Protein AF-A0A367MH44-F1 (afdb_monomer)

Structure (mmCIF, N/CA/C/O backbone):
data_AF-A0A367MH44-F1
#
_entry.id   AF-A0A367MH44-F1
#
loop_
_atom_site.group_PDB
_atom_site.id
_atom_site.type_symbol
_atom_site.label_atom_id
_atom_site.label_alt_id
_atom_site.label_comp_id
_atom_site.label_asym_id
_atom_site.label_entity_id
_atom_site.label_seq_id
_atom_site.pdbx_PDB_ins_code
_atom_site.Cartn_x
_atom_site.Cartn_y
_atom_site.Cartn_z
_atom_site.occupancy
_atom_site.B_iso_or_equiv
_atom_site.auth_seq_id
_atom_site.auth_comp_id
_atom_site.auth_asym_id
_atom_site.auth_atom_id
_atom_site.pdbx_PDB_model_num
ATOM 1 N N . MET A 1 1 ? 36.189 12.621 -7.794 1.00 42.22 1 MET A N 1
ATOM 2 C CA . MET A 1 1 ? 35.374 12.011 -8.870 1.00 42.22 1 MET A CA 1
ATOM 3 C C . MET A 1 1 ? 35.909 10.618 -9.154 1.00 42.22 1 MET A C 1
ATOM 5 O O . MET A 1 1 ? 37.072 10.498 -9.507 1.00 42.22 1 MET A O 1
ATOM 9 N N . ARG A 1 2 ? 35.112 9.566 -8.940 1.00 48.84 2 ARG A N 1
ATOM 10 C CA . ARG A 1 2 ? 35.516 8.187 -9.250 1.00 48.84 2 ARG A CA 1
ATOM 11 C C . ARG A 1 2 ? 35.230 7.954 -10.736 1.00 48.84 2 ARG A C 1
ATOM 13 O O . ARG A 1 2 ? 34.074 7.776 -11.107 1.00 48.84 2 ARG A O 1
ATOM 20 N N . THR A 1 3 ? 36.245 8.048 -11.589 1.00 49.59 3 THR A N 1
ATOM 21 C CA . THR A 1 3 ? 36.128 7.698 -13.010 1.00 49.59 3 THR A CA 1
ATOM 22 C C . THR A 1 3 ? 35.706 6.234 -13.111 1.00 49.59 3 THR A C 1
ATOM 24 O O . THR A 1 3 ? 36.312 5.356 -12.496 1.00 49.59 3 THR A O 1
ATOM 27 N N . SER A 1 4 ? 34.607 5.971 -13.821 1.00 57.19 4 SER A N 1
ATOM 28 C CA . SER A 1 4 ? 34.148 4.608 -14.093 1.00 57.19 4 SER A CA 1
ATOM 29 C C . SER A 1 4 ? 35.265 3.836 -14.800 1.00 57.19 4 SER A C 1
ATOM 31 O O . SER A 1 4 ? 35.747 4.282 -15.835 1.00 57.19 4 SER A O 1
ATOM 33 N N . GLN A 1 5 ? 35.662 2.679 -14.263 1.00 57.94 5 GLN A N 1
ATOM 34 C CA . GLN A 1 5 ? 36.616 1.768 -14.917 1.00 57.94 5 GLN A CA 1
ATOM 35 C C . GLN A 1 5 ? 35.992 0.986 -16.087 1.00 57.94 5 GLN A C 1
ATOM 37 O O . GLN A 1 5 ? 36.659 0.170 -16.716 1.00 57.94 5 GLN A O 1
ATOM 42 N N . TYR A 1 6 ? 34.710 1.212 -16.380 1.00 59.78 6 TYR A N 1
ATOM 43 C CA . TYR A 1 6 ? 33.999 0.534 -17.455 1.00 59.78 6 TYR A CA 1
ATOM 44 C C . TYR A 1 6 ? 33.926 1.430 -18.688 1.00 59.78 6 TYR A C 1
ATOM 46 O O . TYR A 1 6 ? 33.344 2.516 -18.639 1.00 59.78 6 TYR A O 1
ATOM 54 N N . LEU A 1 7 ? 34.506 0.949 -19.789 1.00 59.31 7 LEU A N 1
ATOM 55 C CA . LEU A 1 7 ? 34.431 1.578 -21.103 1.00 59.31 7 LEU A CA 1
ATOM 56 C C . LEU A 1 7 ? 33.019 1.353 -21.668 1.00 59.31 7 LEU A C 1
ATOM 58 O O . LEU A 1 7 ? 32.633 0.223 -21.963 1.00 59.31 7 LEU A O 1
ATOM 62 N N . LEU A 1 8 ? 32.226 2.419 -21.765 1.00 62.22 8 LEU A N 1
ATOM 63 C CA . LEU A 1 8 ? 30.899 2.382 -22.379 1.00 62.22 8 LEU A CA 1
ATOM 64 C C . LEU A 1 8 ? 31.060 2.571 -23.888 1.00 62.22 8 LEU A C 1
ATOM 66 O O . LEU A 1 8 ? 31.259 3.692 -24.351 1.00 62.22 8 LEU A O 1
ATOM 70 N N . SER A 1 9 ? 30.979 1.488 -24.664 1.00 64.88 9 SER A N 1
ATOM 71 C CA . SER A 1 9 ? 30.870 1.594 -26.121 1.00 64.88 9 SER A CA 1
ATOM 72 C C . SER A 1 9 ? 29.435 1.982 -26.482 1.00 64.88 9 SER A C 1
ATOM 74 O O . SER A 1 9 ? 28.593 1.121 -26.743 1.00 64.88 9 SER A O 1
ATOM 76 N N . THR A 1 10 ? 29.122 3.274 -26.427 1.00 71.56 10 THR A N 1
ATOM 77 C CA . THR A 1 10 ? 27.837 3.774 -26.916 1.00 71.56 10 THR A CA 1
ATOM 78 C C . THR A 1 10 ? 27.820 3.719 -28.439 1.00 71.56 10 THR A C 1
ATOM 80 O O . THR A 1 10 ? 28.810 4.029 -29.105 1.00 71.56 10 THR A O 1
ATOM 83 N N . LEU A 1 11 ? 26.697 3.290 -29.008 1.00 71.69 11 LEU A N 1
ATOM 84 C CA . LEU A 1 11 ? 26.534 3.249 -30.458 1.00 71.69 11 LEU A CA 1
ATOM 85 C C . LEU A 1 11 ? 25.865 4.537 -30.925 1.00 71.69 11 LEU A C 1
ATOM 87 O O . LEU A 1 11 ? 24.798 4.914 -30.438 1.00 71.69 11 LEU A O 1
ATOM 91 N N . LYS A 1 12 ? 26.482 5.202 -31.905 1.00 69.75 12 LYS A N 1
ATOM 92 C CA . LYS A 1 12 ? 25.889 6.380 -32.548 1.00 69.75 12 LYS A CA 1
ATOM 93 C C . LYS A 1 12 ? 24.689 5.990 -33.412 1.00 69.75 12 LYS A C 1
ATOM 95 O O . LYS A 1 12 ? 23.703 6.720 -33.455 1.00 69.75 12 LYS A O 1
ATOM 100 N N . GLU A 1 13 ? 24.736 4.824 -34.046 1.00 69.44 13 GLU A N 1
ATOM 101 C CA . GLU A 1 13 ? 23.685 4.310 -34.925 1.00 69.44 13 GLU A CA 1
ATOM 102 C C . GLU A 1 13 ? 22.929 3.162 -34.262 1.00 69.44 13 GLU A C 1
ATOM 104 O O . GLU A 1 13 ? 23.502 2.360 -33.523 1.00 69.44 13 GLU A O 1
ATOM 109 N N . THR A 1 14 ? 21.619 3.118 -34.489 1.00 65.44 14 THR A N 1
ATOM 110 C CA . THR A 1 14 ? 20.778 2.041 -33.978 1.00 65.44 14 THR A CA 1
ATOM 111 C C . THR A 1 14 ? 20.989 0.795 -34.840 1.00 65.44 14 THR A C 1
ATOM 113 O O . THR A 1 14 ? 20.814 0.884 -36.056 1.00 65.44 14 THR A O 1
ATOM 116 N N . PRO A 1 15 ? 21.323 -0.366 -34.253 1.00 70.12 15 PRO A N 1
ATOM 117 C CA . PRO A 1 15 ? 21.374 -1.624 -34.990 1.00 70.12 15 PRO A CA 1
ATOM 118 C C . PRO A 1 15 ? 20.020 -1.924 -35.658 1.00 70.12 15 PRO A C 1
ATOM 120 O O . PRO A 1 15 ? 18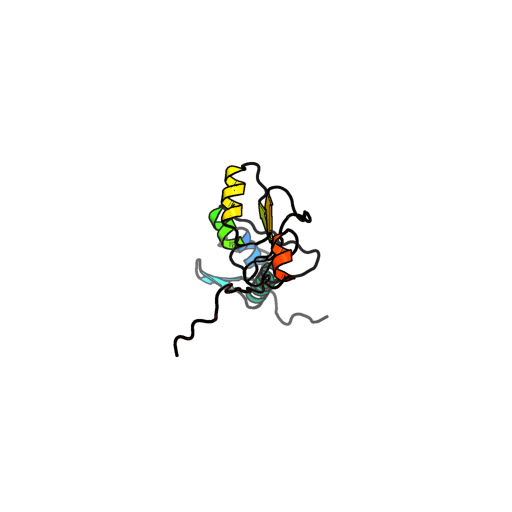.975 -1.794 -35.018 1.00 70.12 15 PRO A O 1
ATOM 123 N N . ALA A 1 16 ? 20.027 -2.313 -36.938 1.00 70.50 16 ALA A N 1
ATOM 124 C CA . ALA A 1 16 ? 18.813 -2.501 -37.752 1.00 70.50 16 ALA A CA 1
ATOM 125 C C . ALA A 1 16 ? 17.855 -3.594 -37.228 1.00 70.50 16 ALA A C 1
ATOM 127 O O . ALA A 1 16 ? 16.713 -3.700 -37.659 1.00 70.50 16 ALA A O 1
ATOM 128 N N . ASP A 1 17 ? 18.327 -4.420 -36.303 1.00 67.75 17 ASP A N 1
ATOM 129 C CA . ASP A 1 17 ? 17.639 -5.558 -35.704 1.00 67.75 17 ASP A CA 1
ATOM 130 C C . ASP A 1 17 ? 16.793 -5.223 -34.467 1.00 67.75 17 ASP A C 1
ATOM 132 O O . ASP A 1 17 ? 16.014 -6.065 -34.025 1.00 67.75 17 ASP A O 1
ATOM 136 N N . ALA A 1 18 ? 16.906 -4.016 -33.907 1.00 69.00 18 ALA A N 1
ATOM 137 C CA . ALA A 1 18 ? 16.060 -3.584 -32.798 1.00 69.00 18 ALA A CA 1
ATOM 138 C C . ALA A 1 18 ? 14.855 -2.791 -33.312 1.00 69.00 18 ALA A C 1
ATOM 140 O O . ALA A 1 18 ? 14.997 -1.658 -33.761 1.00 69.00 18 ALA A O 1
ATOM 141 N N . VAL A 1 19 ? 13.660 -3.377 -33.224 1.00 69.75 19 VAL A N 1
ATOM 142 C CA . VAL A 1 19 ? 12.421 -2.769 -33.752 1.00 69.75 19 VAL A CA 1
ATOM 143 C C . VAL A 1 19 ? 11.693 -1.928 -32.694 1.00 69.75 19 VAL A C 1
ATOM 145 O O . VAL A 1 19 ? 11.075 -0.918 -33.015 1.00 69.75 19 VAL A O 1
ATOM 148 N N . VAL A 1 20 ? 11.798 -2.303 -31.415 1.00 78.88 20 VAL A N 1
ATOM 149 C CA . VAL A 1 20 ? 11.140 -1.596 -30.303 1.00 78.88 20 VAL A CA 1
ATOM 150 C C . VAL A 1 20 ? 12.028 -0.456 -29.798 1.00 78.88 20 VAL A C 1
ATOM 152 O O . VAL A 1 20 ? 13.199 -0.678 -29.488 1.00 78.88 20 VAL A O 1
ATOM 155 N N . ILE A 1 21 ? 11.466 0.749 -29.646 1.00 78.88 21 ILE A N 1
ATOM 156 C CA . ILE A 1 21 ? 12.196 1.967 -29.236 1.00 78.88 21 ILE A CA 1
ATOM 157 C C . ILE A 1 21 ? 13.000 1.751 -27.943 1.00 78.88 21 ILE A C 1
ATOM 159 O O . ILE A 1 21 ? 14.165 2.138 -27.867 1.00 78.88 21 ILE A O 1
ATOM 163 N N . SER A 1 22 ? 12.429 1.078 -26.940 1.00 78.06 22 SER A N 1
ATOM 164 C CA . SER A 1 22 ? 13.133 0.775 -25.686 1.00 78.06 22 SER A CA 1
ATOM 165 C C . SER A 1 22 ? 14.388 -0.080 -25.907 1.00 78.06 22 SER A C 1
ATOM 167 O O . SER A 1 22 ? 15.448 0.237 -25.370 1.00 78.06 22 SER A O 1
ATOM 169 N N . HIS A 1 23 ? 14.320 -1.104 -26.762 1.00 80.06 23 HIS A N 1
ATOM 170 C CA . HIS A 1 23 ? 15.471 -1.941 -27.118 1.00 80.06 23 HIS A CA 1
ATOM 171 C C . HIS A 1 23 ? 16.542 -1.155 -27.881 1.00 80.06 23 HIS A C 1
ATOM 173 O O . HIS A 1 23 ? 17.732 -1.308 -27.603 1.00 80.06 23 HIS A O 1
ATOM 179 N N . GLN A 1 24 ? 16.132 -0.279 -28.803 1.00 82.62 24 GLN A N 1
ATOM 180 C CA . GLN A 1 24 ? 17.050 0.601 -29.530 1.00 82.62 24 GLN A CA 1
ATOM 181 C C . GLN A 1 24 ? 17.828 1.513 -28.572 1.00 82.62 24 GLN A C 1
ATOM 183 O O . GLN A 1 24 ? 19.047 1.654 -28.695 1.00 82.62 24 GLN A O 1
ATOM 188 N N . LEU A 1 25 ? 17.139 2.098 -27.589 1.00 84.25 25 LEU A N 1
ATOM 189 C CA . LEU A 1 25 ? 17.749 2.959 -26.575 1.00 84.25 25 LEU A CA 1
ATOM 190 C C . LEU A 1 25 ? 18.712 2.181 -25.670 1.00 84.25 25 LEU A C 1
ATOM 192 O O . LEU A 1 25 ? 19.829 2.642 -25.441 1.00 84.25 25 LEU A O 1
ATOM 196 N N . LEU A 1 26 ? 18.329 0.985 -25.212 1.00 86.50 26 LEU A N 1
ATOM 197 C CA . LEU A 1 26 ? 19.182 0.135 -24.374 1.00 86.50 26 LEU A CA 1
ATOM 198 C C . LEU A 1 26 ? 20.455 -0.324 -25.106 1.00 86.50 26 LEU A C 1
ATOM 200 O O . LEU A 1 26 ? 21.526 -0.375 -24.495 1.00 86.50 26 LEU A O 1
ATOM 204 N N . LEU A 1 27 ? 20.368 -0.623 -26.408 1.00 84.38 27 LEU A N 1
ATOM 205 C CA . LEU A 1 27 ? 21.531 -0.956 -27.241 1.00 84.38 27 LEU A CA 1
ATOM 206 C C . LEU A 1 27 ? 22.453 0.250 -27.430 1.00 84.38 27 LEU A C 1
ATOM 208 O O . LEU A 1 27 ? 23.660 0.140 -27.219 1.00 84.38 27 LEU A O 1
ATOM 212 N N . ARG A 1 28 ? 21.897 1.418 -27.775 1.00 82.56 28 ARG A N 1
ATOM 213 C CA . ARG A 1 28 ? 22.675 2.657 -27.951 1.00 82.56 28 ARG A CA 1
ATOM 214 C C . ARG A 1 28 ? 23.379 3.086 -26.670 1.00 82.56 28 ARG A C 1
ATOM 216 O O . ARG A 1 28 ? 24.528 3.519 -26.720 1.00 82.56 28 ARG A O 1
ATOM 22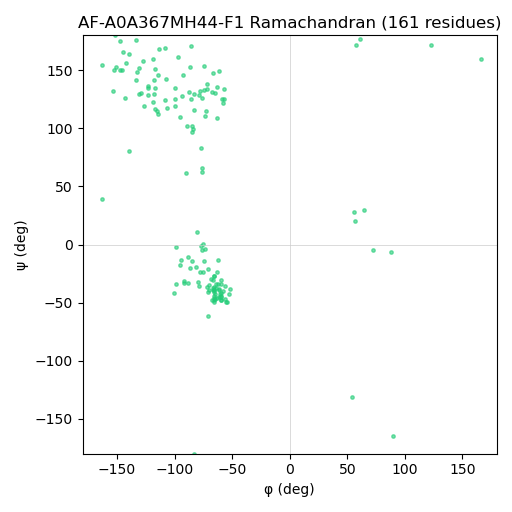3 N N . ALA A 1 29 ? 22.715 2.908 -25.531 1.00 83.06 29 ALA A N 1
ATOM 224 C CA . ALA A 1 29 ? 23.265 3.191 -24.212 1.00 83.06 29 ALA A CA 1
ATOM 225 C C . ALA A 1 29 ? 24.319 2.165 -23.747 1.00 83.06 29 ALA A C 1
ATOM 227 O O . ALA A 1 29 ? 24.888 2.334 -22.670 1.00 83.06 29 ALA A O 1
ATOM 228 N N . GLY A 1 30 ? 24.581 1.099 -24.517 1.00 84.31 30 GLY A N 1
ATOM 229 C CA . GLY A 1 30 ? 25.515 0.043 -24.124 1.00 84.31 30 GLY A CA 1
ATOM 230 C C . GLY A 1 30 ? 25.053 -0.726 -22.882 1.00 84.31 30 GLY A C 1
ATOM 231 O O . GLY A 1 30 ? 25.880 -1.186 -22.094 1.00 84.31 30 GLY A O 1
ATOM 232 N N . MET A 1 31 ? 23.738 -0.840 -22.666 1.00 87.25 31 MET A N 1
ATOM 233 C CA . MET A 1 31 ? 23.166 -1.597 -21.546 1.00 87.25 31 MET A CA 1
ATOM 234 C C . MET A 1 31 ? 22.955 -3.072 -21.894 1.00 87.25 31 MET A C 1
ATOM 236 O O . MET A 1 31 ? 23.111 -3.936 -21.031 1.00 87.25 31 MET A O 1
ATOM 240 N N . ILE A 1 32 ? 22.643 -3.366 -23.156 1.00 87.06 32 ILE A N 1
ATOM 241 C CA . ILE A 1 32 ? 22.452 -4.724 -23.674 1.00 87.06 32 ILE A CA 1
ATOM 242 C C . ILE A 1 32 ? 23.313 -4.948 -24.922 1.00 87.06 32 ILE A C 1
ATOM 244 O O . ILE A 1 32 ? 23.701 -3.996 -25.595 1.00 87.06 32 ILE A O 1
ATOM 248 N N . ARG A 1 33 ? 23.613 -6.211 -25.239 1.00 85.50 33 ARG A N 1
ATOM 249 C CA . ARG A 1 33 ? 24.326 -6.628 -26.456 1.00 85.50 33 ARG A CA 1
ATOM 250 C C . ARG A 1 33 ? 23.613 -7.809 -27.102 1.00 85.50 33 ARG A C 1
ATOM 252 O O . ARG A 1 33 ? 23.176 -8.722 -26.404 1.00 85.50 33 ARG A O 1
ATOM 259 N N . ARG A 1 34 ? 23.559 -7.834 -28.433 1.00 83.56 34 ARG A N 1
ATOM 260 C CA . ARG A 1 34 ? 23.110 -9.008 -29.188 1.00 83.56 34 ARG A CA 1
ATOM 261 C C . ARG A 1 34 ? 24.147 -10.133 -29.126 1.00 83.56 34 ARG A C 1
ATOM 263 O O . ARG A 1 34 ? 25.341 -9.894 -29.297 1.00 83.56 34 ARG A O 1
ATOM 270 N N . LEU A 1 35 ? 23.689 -11.354 -28.869 1.00 85.31 35 LEU A N 1
ATOM 271 C CA . LEU A 1 35 ? 24.494 -12.578 -28.934 1.00 85.31 35 LEU A CA 1
ATOM 272 C C . LEU A 1 35 ? 24.242 -13.346 -30.233 1.00 85.31 35 LEU A C 1
ATOM 274 O O . LEU A 1 35 ? 25.181 -13.836 -30.848 1.00 85.31 35 LEU A O 1
ATOM 278 N N . ALA A 1 36 ? 22.979 -13.427 -30.650 1.00 83.31 36 ALA A N 1
ATOM 279 C CA . ALA A 1 36 ? 22.533 -14.081 -31.876 1.00 83.31 36 ALA A CA 1
ATOM 280 C C . ALA A 1 36 ? 21.241 -13.413 -32.372 1.00 83.31 36 ALA A C 1
ATOM 282 O O . ALA A 1 36 ? 20.752 -12.459 -31.767 1.00 83.31 36 ALA A O 1
ATOM 283 N N . SER A 1 37 ? 20.669 -13.865 -33.488 1.00 80.19 37 SER A N 1
ATOM 284 C CA . SER A 1 37 ? 19.389 -13.323 -33.965 1.00 80.19 37 SER A CA 1
ATOM 285 C C . SER A 1 37 ? 18.280 -13.470 -32.923 1.00 80.19 37 SER A C 1
ATOM 287 O O . SER A 1 37 ? 18.026 -14.575 -32.462 1.00 80.19 37 SER A O 1
ATOM 289 N N . GLY A 1 38 ? 17.677 -12.348 -32.515 1.00 76.56 38 GLY A N 1
ATOM 290 C CA . GLY A 1 38 ? 16.646 -12.300 -31.470 1.00 76.56 38 GLY A CA 1
ATOM 291 C C . GLY A 1 38 ? 17.139 -12.530 -30.034 1.00 76.56 38 GLY A C 1
ATOM 292 O O . GLY A 1 38 ? 16.351 -12.390 -29.106 1.00 76.56 38 GLY A O 1
ATOM 293 N N . LEU A 1 39 ? 18.424 -12.846 -29.823 1.00 82.94 39 LEU A N 1
ATOM 294 C CA . LEU A 1 39 ? 18.978 -13.133 -28.499 1.00 82.94 39 LEU A CA 1
ATOM 295 C C . LEU A 1 39 ? 19.848 -11.976 -28.005 1.00 82.94 39 LEU A C 1
ATOM 297 O O . LEU A 1 39 ? 20.905 -11.691 -28.576 1.00 82.94 39 LEU A O 1
ATOM 301 N N . TYR A 1 40 ? 19.437 -11.367 -26.895 1.00 85.31 40 TYR A N 1
ATOM 302 C CA . TYR A 1 40 ? 20.139 -10.268 -26.235 1.00 85.31 40 TYR A CA 1
ATOM 303 C C . TYR A 1 40 ? 20.592 -10.674 -24.832 1.00 85.31 40 TYR A C 1
ATOM 305 O O . TYR A 1 40 ? 19.967 -11.501 -24.175 1.00 85.31 40 TYR A O 1
ATOM 313 N N . THR A 1 41 ? 21.685 -10.076 -24.368 1.00 88.94 41 THR A N 1
ATOM 314 C CA . THR A 1 41 ? 22.165 -10.210 -22.990 1.00 88.94 41 THR A CA 1
ATOM 315 C C . THR A 1 41 ? 22.465 -8.847 -22.385 1.00 88.94 41 THR A C 1
ATOM 317 O O . THR A 1 41 ? 22.822 -7.906 -23.100 1.00 88.94 41 THR A O 1
ATOM 320 N N . TRP A 1 42 ? 22.342 -8.739 -21.064 1.00 88.81 42 TRP A N 1
ATOM 321 C CA . TRP A 1 42 ? 22.721 -7.542 -20.325 1.00 88.81 42 TRP A CA 1
ATOM 322 C C . TRP A 1 42 ? 24.239 -7.432 -20.221 1.00 88.81 42 TRP A C 1
ATOM 324 O O . TRP A 1 42 ? 24.931 -8.378 -19.848 1.00 88.81 42 TRP A O 1
ATOM 334 N N . LEU A 1 43 ? 24.763 -6.242 -20.498 1.00 89.62 43 LEU A N 1
ATOM 335 C CA . LEU A 1 43 ? 26.140 -5.913 -20.155 1.00 89.62 43 LEU A CA 1
ATOM 336 C C . LEU A 1 43 ? 26.239 -5.666 -18.638 1.00 89.62 43 LEU A C 1
ATOM 338 O O . LEU A 1 43 ? 25.252 -5.242 -18.030 1.00 89.62 43 LEU A O 1
ATOM 342 N N . PRO A 1 44 ? 27.410 -5.873 -18.000 1.00 88.94 44 PRO A N 1
ATOM 343 C CA . PRO A 1 44 ? 27.551 -5.729 -16.546 1.00 88.94 44 PRO A CA 1
ATOM 344 C C . PRO A 1 44 ? 27.039 -4.388 -16.003 1.00 88.94 44 PRO A C 1
ATOM 346 O O . PRO A 1 44 ? 26.399 -4.337 -14.952 1.00 88.94 44 PRO A O 1
ATOM 349 N N . MET A 1 45 ? 27.269 -3.301 -16.746 1.00 83.75 45 MET A N 1
ATOM 350 C CA . MET A 1 45 ? 26.755 -1.978 -16.394 1.00 83.75 45 MET A CA 1
ATOM 351 C C . MET A 1 45 ? 25.242 -1.854 -16.576 1.00 83.75 45 MET A C 1
ATOM 353 O O . MET A 1 45 ? 24.590 -1.293 -15.700 1.00 83.75 45 MET A O 1
ATOM 357 N N . GLY A 1 46 ? 24.678 -2.406 -17.653 1.00 88.50 46 GLY A N 1
ATOM 358 C CA . GLY A 1 46 ? 23.230 -2.424 -17.866 1.00 88.50 46 GLY A CA 1
ATOM 359 C C . GLY A 1 46 ? 22.503 -3.194 -16.768 1.00 88.50 46 GLY A C 1
ATOM 360 O O . GLY A 1 46 ? 21.560 -2.674 -16.182 1.00 88.50 46 GLY A O 1
ATOM 361 N N . LEU A 1 47 ? 23.016 -4.369 -16.389 1.00 89.81 47 LEU A N 1
ATOM 362 C CA . LEU A 1 47 ? 22.474 -5.147 -15.273 1.00 89.81 47 LEU A CA 1
ATOM 363 C C . LEU A 1 47 ? 22.555 -4.376 -13.948 1.00 89.81 47 LEU A C 1
ATOM 365 O O . LEU A 1 47 ? 21.631 -4.417 -13.139 1.00 89.81 47 LEU A O 1
ATOM 369 N N . ARG A 1 48 ? 23.652 -3.645 -13.715 1.00 90.31 48 ARG A N 1
ATOM 370 C CA . ARG A 1 48 ? 23.803 -2.813 -12.516 1.00 90.31 48 ARG A CA 1
ATOM 371 C C . ARG A 1 48 ? 22.808 -1.654 -12.486 1.00 90.31 48 ARG A C 1
ATOM 373 O O . ARG A 1 48 ? 22.313 -1.331 -11.412 1.00 90.31 48 ARG A O 1
ATOM 380 N N . VAL A 1 49 ? 22.539 -1.022 -13.630 1.00 90.50 49 VAL A N 1
ATOM 381 C CA . VAL A 1 49 ? 21.521 0.033 -13.745 1.00 90.50 49 VAL A CA 1
ATOM 382 C C . VAL A 1 49 ? 20.135 -0.550 -13.506 1.00 90.50 49 VAL A C 1
ATOM 384 O O . VAL A 1 49 ? 19.414 -0.010 -12.676 1.00 90.50 49 VAL A O 1
ATOM 387 N N . LEU A 1 50 ? 19.802 -1.678 -14.140 1.00 90.94 50 LEU A N 1
ATOM 388 C CA . LEU A 1 50 ? 18.522 -2.361 -13.950 1.00 90.94 50 LEU A CA 1
ATOM 389 C C . LEU A 1 50 ? 18.264 -2.667 -12.471 1.00 90.94 50 LEU A C 1
ATOM 391 O O . LEU A 1 50 ? 17.230 -2.276 -11.948 1.00 90.94 50 LEU A O 1
ATOM 395 N N . ARG A 1 51 ? 19.240 -3.269 -11.778 1.00 93.31 51 ARG A N 1
ATOM 396 C CA . ARG A 1 51 ? 19.134 -3.555 -10.338 1.00 93.31 51 ARG A CA 1
ATOM 397 C C . ARG A 1 51 ? 18.899 -2.297 -9.507 1.00 93.31 51 ARG A C 1
ATOM 399 O O . ARG A 1 51 ? 18.102 -2.324 -8.587 1.00 93.31 51 ARG A O 1
ATOM 406 N N . LYS A 1 52 ? 19.561 -1.181 -9.834 1.00 93.75 52 LYS A N 1
ATOM 407 C CA . LYS A 1 52 ? 19.330 0.094 -9.135 1.00 93.75 52 LYS A CA 1
ATOM 408 C C . LYS A 1 52 ? 17.936 0.660 -9.391 1.00 93.75 52 LYS A C 1
ATOM 410 O O . LYS A 1 52 ? 17.348 1.221 -8.478 1.00 93.75 52 LYS A O 1
ATOM 415 N N . VAL A 1 53 ? 17.431 0.549 -10.619 1.00 93.81 53 VAL A N 1
ATOM 416 C CA . VAL A 1 53 ? 16.065 0.973 -10.956 1.00 93.81 53 VAL A CA 1
ATOM 417 C C . VAL A 1 53 ? 15.050 0.113 -10.208 1.00 93.81 53 VAL A C 1
ATOM 419 O O . VAL A 1 53 ? 14.109 0.652 -9.643 1.00 93.81 53 VAL A O 1
ATOM 422 N N . GLU A 1 54 ? 15.272 -1.199 -10.134 1.00 94.00 54 GLU A N 1
ATOM 423 C CA . GLU A 1 54 ? 14.444 -2.110 -9.342 1.00 94.00 54 GLU A CA 1
ATOM 424 C C . GLU A 1 54 ? 14.441 -1.726 -7.855 1.00 94.00 54 GLU A C 1
ATOM 426 O O . GLU A 1 54 ? 13.371 -1.613 -7.264 1.00 94.00 54 GLU A O 1
ATOM 431 N N . THR A 1 55 ? 15.608 -1.422 -7.277 1.00 95.56 55 THR A N 1
ATOM 432 C CA . THR A 1 55 ? 15.723 -0.893 -5.907 1.00 95.56 55 THR A CA 1
ATOM 433 C C . THR A 1 55 ? 14.903 0.385 -5.716 1.00 95.56 55 THR A C 1
ATOM 435 O O . THR A 1 55 ? 14.145 0.473 -4.762 1.00 95.56 55 THR A O 1
ATOM 438 N N . ILE A 1 56 ? 14.994 1.351 -6.639 1.00 96.19 56 ILE A N 1
ATOM 439 C CA . ILE A 1 56 ? 14.230 2.615 -6.577 1.00 96.19 56 ILE A CA 1
ATOM 440 C C . ILE A 1 56 ? 12.714 2.372 -6.583 1.00 96.19 56 ILE A C 1
ATOM 442 O O . ILE A 1 56 ? 11.967 3.139 -5.984 1.00 96.19 56 ILE A O 1
ATOM 446 N N . VAL A 1 57 ? 12.250 1.341 -7.291 1.00 96.62 57 VAL A N 1
ATOM 447 C CA . VAL A 1 57 ? 10.823 1.000 -7.364 1.00 96.62 57 VAL A CA 1
ATOM 448 C C . VAL A 1 57 ? 10.356 0.249 -6.116 1.00 96.62 57 VAL A C 1
ATOM 450 O O . VAL A 1 57 ? 9.215 0.430 -5.702 1.00 96.62 57 VAL A O 1
ATOM 453 N N . ARG A 1 58 ? 11.205 -0.612 -5.545 1.00 96.25 58 ARG A N 1
ATOM 454 C CA . ARG A 1 58 ? 10.821 -1.530 -4.463 1.00 96.25 58 ARG A CA 1
ATOM 455 C C . ARG A 1 58 ? 11.052 -0.983 -3.059 1.00 96.25 58 ARG A C 1
ATOM 457 O O . ARG A 1 58 ? 10.294 -1.332 -2.161 1.00 96.25 58 ARG A O 1
ATOM 464 N N . GLU A 1 59 ? 12.081 -0.170 -2.858 1.00 96.81 59 GLU A N 1
ATOM 465 C CA . GLU A 1 59 ? 12.435 0.356 -1.539 1.00 96.81 59 GLU A CA 1
ATOM 466 C C . GLU A 1 59 ? 11.784 1.716 -1.271 1.00 96.81 59 GLU A C 1
ATOM 468 O O . GLU A 1 59 ? 11.631 2.560 -2.157 1.00 96.81 59 GLU A O 1
ATOM 473 N N . GLU A 1 60 ? 11.430 1.949 -0.011 1.00 96.62 60 GLU A N 1
ATOM 474 C CA . GLU A 1 60 ? 10.906 3.231 0.437 1.00 96.62 60 GLU A CA 1
ATOM 475 C C . GLU A 1 60 ? 12.021 4.290 0.482 1.00 96.62 60 GLU A C 1
ATOM 477 O O . GLU A 1 60 ? 12.958 4.209 1.273 1.00 96.62 60 GLU A O 1
ATOM 482 N N . ILE A 1 61 ? 11.912 5.314 -0.372 1.00 96.44 61 ILE A N 1
ATOM 483 C CA . ILE A 1 61 ? 12.916 6.390 -0.476 1.00 96.44 61 ILE A CA 1
ATOM 484 C C . ILE A 1 61 ? 12.760 7.430 0.646 1.00 96.44 61 ILE A C 1
ATOM 486 O O . ILE A 1 61 ? 13.742 8.046 1.057 1.00 96.44 61 ILE A O 1
ATOM 490 N N . PHE A 1 62 ? 11.528 7.665 1.111 1.00 95.81 62 PHE A N 1
ATOM 491 C CA . PHE A 1 62 ? 11.181 8.677 2.123 1.00 95.81 62 PHE A CA 1
ATOM 492 C C . PHE A 1 62 ? 11.620 10.120 1.778 1.00 95.81 62 PHE A C 1
ATOM 494 O O . PHE A 1 62 ? 11.866 10.955 2.649 1.00 95.81 62 PHE A O 1
ATOM 501 N N . GLY A 1 63 ? 11.715 10.423 0.480 1.00 95.50 63 GLY A N 1
ATOM 502 C CA . GLY A 1 63 ? 12.053 11.738 -0.065 1.00 95.50 63 GLY A CA 1
ATOM 503 C C . GLY A 1 63 ? 11.104 12.148 -1.198 1.00 95.50 63 GLY A C 1
ATOM 504 O O . GLY A 1 63 ? 10.253 11.356 -1.601 1.00 95.50 63 GLY A O 1
ATOM 505 N N . PRO A 1 64 ? 11.234 13.371 -1.744 1.00 96.50 64 PRO A N 1
ATOM 506 C CA . PRO A 1 64 ? 10.338 13.901 -2.775 1.00 96.50 64 PRO A CA 1
ATOM 507 C C . PRO A 1 64 ? 10.638 13.298 -4.161 1.00 96.50 64 PRO A C 1
ATOM 509 O O . PRO A 1 64 ? 11.098 13.987 -5.071 1.00 96.50 64 PRO A O 1
ATOM 512 N N . VAL A 1 65 ? 10.413 11.992 -4.318 1.00 95.56 65 VAL A N 1
ATOM 513 C CA . VAL A 1 65 ? 10.678 11.223 -5.541 1.00 95.56 65 VAL A CA 1
ATOM 514 C C . VAL A 1 65 ? 9.442 10.399 -5.899 1.00 95.56 65 VAL A C 1
ATOM 516 O O . VAL A 1 65 ? 8.920 9.670 -5.063 1.00 95.56 65 VAL A O 1
ATOM 519 N N . MET A 1 66 ? 8.989 10.495 -7.151 1.00 95.56 66 MET A N 1
ATOM 520 C CA . MET A 1 66 ? 7.872 9.711 -7.684 1.00 95.56 66 MET A CA 1
ATOM 521 C C . MET A 1 66 ? 8.351 8.822 -8.835 1.00 95.56 66 MET A C 1
ATOM 523 O O . MET A 1 66 ? 8.969 9.310 -9.782 1.00 95.56 66 MET A O 1
ATOM 527 N N . SER A 1 67 ? 8.023 7.532 -8.768 1.00 95.62 67 SER A N 1
ATOM 528 C CA . SER A 1 67 ? 8.253 6.566 -9.847 1.00 95.62 67 SER A CA 1
ATOM 529 C C . SER A 1 67 ? 6.953 6.356 -10.620 1.00 95.62 67 SER A C 1
ATOM 531 O O . SER A 1 67 ? 5.932 6.015 -10.031 1.00 95.62 67 SER A O 1
ATOM 533 N N . ILE A 1 68 ? 6.985 6.547 -11.940 1.00 95.88 68 ILE A N 1
ATOM 534 C CA . ILE A 1 68 ? 5.824 6.350 -12.818 1.00 95.88 68 ILE A CA 1
ATOM 535 C C . ILE A 1 68 ? 6.060 5.090 -13.642 1.00 95.88 68 ILE A C 1
ATOM 537 O O . ILE A 1 68 ? 7.070 4.977 -14.339 1.00 95.88 68 ILE A O 1
ATOM 541 N N . LEU A 1 69 ? 5.123 4.149 -13.565 1.00 95.44 69 LEU A N 1
ATOM 542 C CA . LEU A 1 69 ? 5.164 2.900 -14.310 1.00 95.44 69 LEU A CA 1
ATOM 543 C C . LEU A 1 69 ? 3.892 2.772 -15.149 1.00 95.44 69 LEU A C 1
ATOM 545 O O . LEU A 1 69 ? 2.792 3.015 -14.658 1.00 95.44 69 LEU A O 1
ATOM 549 N N . VAL A 1 70 ? 4.055 2.387 -16.412 1.00 95.25 70 VAL A N 1
ATOM 550 C CA . VAL A 1 70 ? 2.937 2.108 -17.321 1.00 95.25 70 VAL A CA 1
ATOM 551 C C . VAL A 1 70 ? 2.474 0.661 -17.171 1.00 95.25 70 VAL A C 1
ATOM 553 O O . VAL A 1 70 ? 3.272 -0.206 -16.797 1.00 95.25 70 VAL A O 1
ATOM 556 N N . TYR A 1 71 ? 1.199 0.428 -17.459 1.00 96.19 71 TYR A N 1
ATOM 557 C CA . TYR A 1 71 ? 0.529 -0.871 -17.478 1.00 96.19 71 TYR A CA 1
ATOM 558 C C . TYR A 1 71 ? -0.466 -0.890 -18.644 1.00 96.19 71 TYR A C 1
ATOM 560 O O . TYR A 1 71 ? -0.911 0.177 -19.077 1.00 96.19 71 TYR A O 1
ATOM 568 N N . ASP A 1 72 ? -0.814 -2.078 -19.128 1.00 95.50 72 ASP A N 1
ATOM 569 C CA . ASP A 1 72 ? -1.722 -2.245 -20.268 1.00 95.50 72 ASP A CA 1
ATOM 570 C C . ASP A 1 72 ? -3.162 -2.557 -19.825 1.00 95.50 72 ASP A C 1
ATOM 572 O O . ASP A 1 72 ? -4.123 -2.103 -20.451 1.00 95.50 72 ASP A O 1
ATOM 576 N N . ASP A 1 73 ? -3.326 -3.286 -18.717 1.00 96.56 73 ASP A N 1
ATOM 577 C CA . ASP A 1 73 ? -4.633 -3.679 -18.190 1.00 96.56 73 ASP A CA 1
ATOM 578 C C . ASP A 1 73 ? -4.739 -3.593 -16.654 1.00 96.56 73 ASP A C 1
ATOM 580 O O . ASP A 1 73 ? -3.755 -3.470 -15.922 1.00 96.56 73 ASP A O 1
ATOM 584 N N . GLU A 1 74 ? -5.978 -3.618 -16.157 1.00 95.50 74 GLU A N 1
ATOM 585 C CA . GLU A 1 74 ? -6.290 -3.475 -14.730 1.00 95.50 74 GLU A CA 1
ATOM 586 C C . GLU A 1 74 ? -5.767 -4.641 -13.878 1.00 95.50 74 GLU A C 1
ATOM 588 O O . GLU A 1 74 ? -5.324 -4.422 -12.748 1.00 95.50 74 GLU A O 1
ATOM 593 N N . ASP A 1 75 ? -5.789 -5.870 -14.398 1.00 97.31 75 ASP A N 1
ATOM 594 C CA . ASP A 1 75 ? -5.318 -7.045 -13.664 1.00 97.31 75 ASP A CA 1
ATOM 595 C C . ASP A 1 75 ? -3.798 -7.008 -13.498 1.00 97.31 75 ASP A C 1
ATOM 597 O O . ASP A 1 75 ? -3.278 -7.323 -12.423 1.00 97.31 75 ASP A O 1
ATOM 601 N N . GLU A 1 76 ? -3.081 -6.569 -14.533 1.00 97.69 76 GLU A N 1
ATOM 602 C CA . GLU A 1 76 ? -1.651 -6.296 -14.482 1.00 97.69 76 GLU A CA 1
ATOM 603 C C . GLU A 1 76 ? -1.326 -5.218 -13.443 1.00 97.69 76 GLU A C 1
ATOM 605 O O . GLU A 1 76 ? -0.439 -5.426 -12.609 1.00 97.69 76 GLU A O 1
ATOM 610 N N . ALA A 1 77 ? -2.062 -4.101 -13.454 1.00 97.19 77 ALA A N 1
ATOM 611 C CA . ALA A 1 77 ? -1.863 -3.000 -12.517 1.00 97.19 77 ALA A CA 1
ATOM 612 C C . ALA A 1 77 ? -2.040 -3.449 -11.061 1.00 97.19 77 ALA A C 1
ATOM 614 O O . ALA A 1 77 ? -1.178 -3.179 -10.226 1.00 97.19 77 ALA A O 1
ATOM 615 N N . ILE A 1 78 ? -3.114 -4.185 -10.762 1.00 98.12 78 ILE A N 1
ATOM 616 C CA . ILE A 1 78 ? -3.403 -4.685 -9.411 1.00 98.12 78 ILE A CA 1
ATOM 617 C C . ILE A 1 78 ? -2.350 -5.701 -8.970 1.00 98.12 78 ILE A C 1
ATOM 619 O O . ILE A 1 78 ? -1.822 -5.608 -7.862 1.00 98.12 78 ILE A O 1
ATOM 623 N N . ARG A 1 79 ? -1.992 -6.649 -9.843 1.00 98.25 79 ARG A N 1
ATOM 624 C CA . ARG A 1 79 ? -0.963 -7.650 -9.539 1.00 98.25 79 ARG A CA 1
ATOM 625 C C . ARG A 1 79 ? 0.381 -6.993 -9.228 1.00 98.25 79 ARG A C 1
ATOM 627 O O . ARG A 1 79 ? 1.048 -7.410 -8.290 1.00 98.25 79 ARG A O 1
ATOM 634 N N . ARG A 1 80 ? 0.773 -5.965 -9.989 1.00 97.62 80 ARG A N 1
ATOM 635 C CA . ARG A 1 80 ? 2.019 -5.216 -9.760 1.00 97.62 80 ARG A CA 1
ATOM 636 C C . ARG A 1 80 ? 1.950 -4.326 -8.521 1.00 97.62 80 ARG A C 1
ATOM 638 O O . ARG A 1 80 ? 2.946 -4.226 -7.819 1.00 97.62 80 ARG A O 1
ATOM 645 N N . ALA A 1 81 ? 0.799 -3.721 -8.230 1.00 97.88 81 ALA A N 1
ATOM 646 C CA . ALA A 1 81 ? 0.597 -2.930 -7.016 1.00 97.88 81 ALA A CA 1
ATOM 647 C C . ALA A 1 81 ? 0.707 -3.784 -5.742 1.00 97.88 81 ALA A C 1
ATOM 649 O O . ALA A 1 81 ? 1.223 -3.308 -4.735 1.00 97.88 81 ALA A O 1
ATOM 650 N N . ASN A 1 82 ? 0.272 -5.047 -5.797 1.00 98.31 82 ASN A N 1
ATOM 651 C CA . ASN A 1 82 ? 0.376 -5.986 -4.678 1.00 98.31 82 ASN A CA 1
ATOM 652 C C . ASN A 1 82 ? 1.737 -6.710 -4.599 1.00 98.31 82 ASN A C 1
ATOM 654 O O . ASN A 1 82 ? 2.028 -7.295 -3.554 1.00 98.31 82 ASN A O 1
ATOM 658 N N . ASP A 1 83 ? 2.577 -6.673 -5.646 1.00 97.75 83 ASP A N 1
ATOM 659 C CA . ASP A 1 83 ? 3.929 -7.274 -5.675 1.00 97.75 83 ASP A CA 1
ATOM 660 C C . ASP A 1 83 ? 4.950 -6.428 -4.895 1.00 97.75 83 ASP A C 1
ATOM 662 O O . ASP A 1 83 ? 5.916 -5.873 -5.421 1.00 97.75 83 ASP A O 1
ATOM 666 N N . THR A 1 84 ? 4.687 -6.297 -3.602 1.00 97.44 84 THR A N 1
ATOM 667 C CA . THR A 1 84 ? 5.515 -5.593 -2.632 1.00 97.44 84 THR A CA 1
ATOM 668 C C . THR A 1 84 ? 5.326 -6.215 -1.251 1.00 97.44 84 THR A C 1
ATOM 670 O O . THR A 1 84 ? 4.277 -6.791 -0.933 1.00 97.44 84 THR A O 1
ATOM 673 N N . GLU A 1 85 ? 6.357 -6.097 -0.418 1.00 97.31 85 GLU A N 1
ATOM 674 C CA . GLU A 1 85 ? 6.323 -6.518 0.985 1.00 97.31 85 GLU A CA 1
ATOM 675 C C . GLU A 1 85 ? 5.504 -5.551 1.859 1.00 97.31 85 GLU A C 1
ATOM 677 O O . GLU A 1 85 ? 5.132 -5.887 2.987 1.00 97.31 85 GLU A O 1
ATOM 682 N N . TYR A 1 86 ? 5.192 -4.365 1.331 1.00 98.19 86 TYR A N 1
ATOM 683 C CA . TYR A 1 86 ? 4.464 -3.299 2.011 1.00 98.19 86 TYR A CA 1
ATOM 684 C C . TYR A 1 86 ? 2.967 -3.301 1.673 1.00 98.19 86 TYR A C 1
ATOM 686 O O . TYR A 1 86 ? 2.523 -3.863 0.677 1.00 98.19 86 TYR A O 1
ATOM 694 N N . GLY A 1 87 ? 2.173 -2.643 2.510 1.00 97.88 87 GLY A N 1
ATOM 695 C CA . GLY A 1 87 ? 0.723 -2.543 2.356 1.00 97.88 87 GLY A CA 1
ATOM 696 C C . GLY A 1 87 ? 0.123 -1.419 3.194 1.00 97.88 87 GLY A C 1
ATOM 697 O O . GLY A 1 87 ? -0.918 -1.607 3.822 1.00 97.88 87 GLY A O 1
ATOM 698 N N . LEU A 1 88 ? 0.795 -0.268 3.293 1.00 97.62 88 LEU A N 1
ATOM 699 C CA . LEU A 1 88 ? 0.306 0.835 4.124 1.00 97.62 88 LEU A CA 1
ATOM 700 C C . LEU A 1 88 ? -0.926 1.487 3.501 1.00 97.62 88 LEU A C 1
ATOM 702 O O . LEU A 1 88 ? -2.005 1.475 4.093 1.00 97.62 88 LEU A O 1
ATOM 706 N N . ALA A 1 89 ? -0.754 2.038 2.302 1.00 97.44 89 ALA A N 1
ATOM 707 C CA . ALA A 1 89 ? -1.780 2.821 1.651 1.00 97.44 89 ALA A CA 1
ATOM 708 C C . ALA A 1 89 ? -1.763 2.654 0.130 1.00 97.44 89 ALA A C 1
ATOM 710 O O . ALA A 1 89 ? -0.709 2.428 -0.464 1.00 97.44 89 ALA A O 1
ATOM 711 N N . ALA A 1 90 ? -2.929 2.790 -0.492 1.00 97.75 90 ALA A N 1
ATOM 712 C CA . ALA A 1 90 ? -3.099 2.759 -1.935 1.00 97.75 90 ALA A CA 1
ATOM 713 C C . ALA A 1 90 ? -4.204 3.726 -2.377 1.00 97.75 90 ALA A C 1
ATOM 715 O O . ALA A 1 90 ? -5.009 4.196 -1.574 1.00 97.75 90 ALA A O 1
ATOM 716 N N . GLY A 1 91 ? -4.271 4.022 -3.672 1.00 97.38 91 GLY A N 1
ATOM 717 C CA . GLY A 1 91 ? -5.316 4.884 -4.204 1.00 97.38 91 GLY A CA 1
ATOM 718 C C . GLY A 1 91 ? -5.630 4.588 -5.658 1.00 97.38 91 GLY A C 1
ATOM 719 O O . GLY A 1 91 ? -4.770 4.148 -6.419 1.00 97.38 91 GLY A O 1
ATOM 720 N N . VAL A 1 92 ? -6.883 4.827 -6.029 1.00 97.94 92 VAL A N 1
ATOM 721 C CA . VAL A 1 92 ? -7.400 4.624 -7.380 1.00 97.94 92 VAL A CA 1
ATOM 722 C C . VAL A 1 92 ? -7.990 5.934 -7.878 1.00 97.94 92 VAL A C 1
ATOM 724 O O . VAL A 1 92 ? -8.825 6.545 -7.214 1.00 97.94 92 VAL A O 1
ATOM 727 N N . VAL A 1 93 ? -7.574 6.359 -9.068 1.00 97.69 93 VAL A N 1
ATOM 728 C CA . VAL A 1 93 ? -8.116 7.546 -9.734 1.00 97.69 93 VAL A CA 1
ATOM 729 C C . VAL A 1 93 ? -8.817 7.105 -11.011 1.00 97.69 93 VAL A C 1
ATOM 731 O O . VAL A 1 93 ? -8.188 6.565 -11.918 1.00 97.69 93 VAL A O 1
ATOM 734 N N . THR A 1 94 ? -10.134 7.290 -11.072 1.00 97.75 94 THR A N 1
ATOM 735 C CA . THR A 1 94 ? -10.957 6.939 -12.234 1.00 97.75 94 THR A CA 1
ATOM 736 C C . THR A 1 94 ? -12.322 7.626 -12.181 1.00 97.75 94 THR A C 1
ATOM 738 O O . THR A 1 94 ? -12.846 7.937 -11.111 1.00 97.75 94 THR A O 1
ATOM 741 N N . GLN A 1 95 ? -12.932 7.828 -13.348 1.00 98.19 95 GLN A N 1
ATOM 742 C CA . GLN A 1 95 ? -14.318 8.292 -13.459 1.00 98.19 95 GLN A CA 1
ATOM 743 C C . GLN A 1 95 ? -15.340 7.151 -13.301 1.00 98.19 95 GLN A C 1
ATOM 745 O O . GLN A 1 95 ? -16.504 7.407 -13.004 1.00 98.19 95 GLN A O 1
ATOM 750 N N . ASP A 1 96 ? -14.923 5.894 -13.481 1.00 98.00 96 ASP A N 1
ATOM 751 C CA . ASP A 1 96 ? -15.783 4.716 -13.337 1.00 98.00 96 ASP A CA 1
ATOM 752 C C . ASP A 1 96 ? -15.766 4.220 -11.882 1.00 98.00 96 ASP A C 1
ATOM 754 O O . ASP A 1 96 ? -14.834 3.544 -11.447 1.00 98.00 96 ASP A O 1
ATOM 758 N N . LEU A 1 97 ? -16.813 4.535 -11.117 1.00 97.44 97 LEU A N 1
ATOM 759 C CA . LEU A 1 97 ? -16.906 4.131 -9.710 1.00 97.44 97 LEU A CA 1
ATOM 760 C C . LEU A 1 97 ? -17.031 2.615 -9.521 1.00 97.44 97 LEU A C 1
ATOM 762 O O . LEU A 1 97 ? -16.529 2.084 -8.531 1.00 97.44 97 LEU A O 1
ATOM 766 N N . ALA A 1 98 ? -17.642 1.893 -10.466 1.00 97.69 98 ALA A N 1
ATOM 767 C CA . ALA A 1 98 ? -17.696 0.437 -10.386 1.00 97.69 98 ALA A CA 1
ATOM 768 C C . ALA A 1 98 ? -16.285 -0.146 -10.512 1.00 97.69 98 ALA A C 1
ATOM 770 O O . ALA A 1 98 ? -15.923 -1.073 -9.786 1.00 97.69 98 ALA A O 1
ATOM 771 N N . ARG A 1 99 ? -15.463 0.436 -11.392 1.00 97.06 99 ARG A N 1
ATOM 772 C CA . ARG A 1 99 ? -14.036 0.122 -11.478 1.00 97.06 99 ARG A CA 1
ATOM 773 C C . ARG A 1 99 ? -13.289 0.487 -10.206 1.00 97.06 99 ARG A C 1
ATOM 775 O O . ARG A 1 99 ? -12.541 -0.344 -9.705 1.00 97.06 99 ARG A O 1
ATOM 782 N N . ALA A 1 100 ? -13.522 1.681 -9.665 1.00 98.00 100 ALA A N 1
ATOM 783 C CA . ALA A 1 100 ? -12.871 2.131 -8.439 1.00 98.00 100 ALA A CA 1
ATOM 784 C C . ALA A 1 100 ? -13.096 1.142 -7.287 1.00 98.00 100 ALA A C 1
ATOM 786 O O . ALA A 1 100 ? -12.136 0.685 -6.672 1.00 98.00 100 ALA A O 1
ATOM 787 N N . HIS A 1 101 ? -14.349 0.742 -7.051 1.00 97.75 101 HIS A N 1
ATOM 788 C CA . HIS A 1 101 ? -14.691 -0.212 -5.997 1.00 97.75 101 HIS A CA 1
ATOM 789 C C . HIS A 1 101 ? -14.139 -1.624 -6.250 1.00 97.75 101 HIS A C 1
ATOM 791 O O . HIS A 1 101 ? -13.695 -2.273 -5.304 1.00 97.75 101 HIS A O 1
ATOM 797 N N . ARG A 1 102 ? -14.116 -2.106 -7.502 1.00 97.06 102 ARG A N 1
ATOM 798 C CA . ARG A 1 102 ? -13.491 -3.403 -7.827 1.00 97.06 102 ARG A CA 1
ATOM 799 C C . ARG A 1 102 ? -11.985 -3.386 -7.592 1.00 97.06 102 ARG A C 1
ATOM 801 O O . ARG A 1 102 ? -11.460 -4.317 -6.990 1.00 97.06 102 ARG A O 1
ATOM 808 N N . ALA A 1 103 ? -11.304 -2.343 -8.060 1.00 97.62 103 ALA A N 1
ATOM 809 C CA . ALA A 1 103 ? -9.861 -2.217 -7.925 1.00 97.62 103 ALA A CA 1
ATOM 810 C C . ALA A 1 103 ? -9.460 -2.076 -6.453 1.00 97.62 103 ALA A C 1
ATOM 812 O O . ALA A 1 103 ? -8.629 -2.844 -5.978 1.00 97.62 103 ALA A O 1
ATOM 813 N N . ILE A 1 104 ? -10.104 -1.172 -5.705 1.00 97.31 104 ILE A N 1
ATOM 814 C CA . ILE A 1 104 ? -9.746 -0.900 -4.307 1.00 97.31 104 ILE A CA 1
ATOM 815 C C . ILE A 1 104 ? -9.920 -2.132 -3.409 1.00 97.31 104 ILE A C 1
ATOM 817 O O . ILE A 1 104 ? -9.125 -2.345 -2.505 1.00 97.31 104 ILE A O 1
ATOM 821 N N . HIS A 1 105 ? -10.913 -2.986 -3.688 1.00 97.25 105 HIS A N 1
ATOM 822 C CA . HIS A 1 105 ? -11.141 -4.215 -2.924 1.00 97.25 105 HIS A CA 1
ATOM 823 C C . HIS A 1 105 ? -10.068 -5.288 -3.167 1.00 97.25 105 HIS A C 1
ATOM 825 O O . HIS A 1 105 ? -9.904 -6.196 -2.358 1.00 97.25 105 HIS A O 1
ATOM 831 N N . ARG A 1 106 ? -9.351 -5.199 -4.292 1.00 98.12 106 ARG A N 1
ATOM 832 C CA . ARG A 1 106 ? -8.283 -6.134 -4.665 1.00 98.12 106 ARG A CA 1
ATOM 833 C C . ARG A 1 106 ? -6.894 -5.654 -4.244 1.00 98.12 106 ARG A C 1
ATOM 835 O O . ARG A 1 106 ? -5.952 -6.439 -4.314 1.00 98.12 106 ARG A O 1
ATOM 842 N N . LEU A 1 107 ? -6.747 -4.388 -3.854 1.00 98.25 107 LEU A N 1
ATOM 843 C CA . LEU A 1 107 ? -5.475 -3.847 -3.386 1.00 98.25 107 LEU A CA 1
ATOM 844 C C . LEU A 1 107 ? -5.214 -4.282 -1.942 1.00 98.25 107 LEU A C 1
ATOM 846 O O . LEU A 1 107 ? -6.065 -4.156 -1.066 1.00 98.25 107 LEU A O 1
ATOM 850 N N . GLU A 1 108 ? -4.009 -4.779 -1.687 1.00 98.19 108 GLU A N 1
ATOM 851 C CA . GLU A 1 108 ? -3.586 -5.282 -0.379 1.00 98.19 108 GLU A CA 1
ATOM 852 C C . GLU A 1 108 ? -2.963 -4.162 0.467 1.00 98.19 108 GLU A C 1
ATOM 854 O O . GLU A 1 108 ? -1.789 -4.211 0.839 1.00 98.19 108 GLU A O 1
ATOM 859 N N . ALA A 1 109 ? -3.760 -3.135 0.763 1.00 97.88 109 ALA A N 1
ATOM 860 C CA . ALA A 1 109 ? -3.359 -1.997 1.582 1.00 97.88 109 ALA A CA 1
ATOM 861 C C . ALA A 1 109 ? -4.416 -1.671 2.639 1.00 97.88 109 ALA A C 1
ATOM 863 O O . ALA A 1 109 ? -5.611 -1.867 2.425 1.00 97.88 109 ALA A O 1
ATOM 864 N N . GLY A 1 110 ? -3.985 -1.161 3.794 1.00 95.81 110 GLY A N 1
ATOM 865 C CA . GLY A 1 110 ? -4.922 -0.877 4.881 1.00 95.81 110 GLY A CA 1
ATOM 866 C C . GLY A 1 110 ? -5.593 0.489 4.824 1.00 95.81 110 GLY A C 1
ATOM 867 O O . GLY A 1 110 ? -6.665 0.649 5.403 1.00 95.81 110 GLY A O 1
ATOM 868 N N . ILE A 1 111 ? -5.015 1.435 4.087 1.00 96.69 111 ILE A N 1
ATOM 869 C CA . ILE A 1 111 ? -5.616 2.737 3.793 1.00 96.69 111 ILE A CA 1
ATOM 870 C C . ILE A 1 111 ? -5.832 2.838 2.287 1.00 96.69 111 ILE A C 1
ATOM 872 O O . ILE A 1 111 ? -4.962 2.471 1.500 1.00 96.69 111 ILE A O 1
ATOM 876 N N . CYS A 1 112 ? -6.999 3.312 1.874 1.00 97.00 112 CYS A N 1
ATOM 877 C CA . CYS A 1 112 ? -7.400 3.287 0.478 1.00 97.00 112 CYS A CA 1
ATOM 878 C C . CYS A 1 112 ? -8.182 4.548 0.115 1.00 97.00 112 CYS A C 1
ATOM 880 O O . CYS A 1 112 ? -9.193 4.844 0.750 1.00 97.00 112 CYS A O 1
ATOM 882 N N . TRP A 1 113 ? -7.749 5.253 -0.932 1.00 97.94 113 TRP A N 1
ATOM 883 C CA . TRP A 1 113 ? -8.443 6.437 -1.447 1.00 97.94 113 TRP A CA 1
ATOM 884 C C . TRP A 1 113 ? -8.998 6.218 -2.853 1.00 97.94 113 TRP A C 1
ATOM 886 O O . TRP A 1 113 ? -8.392 5.548 -3.688 1.00 97.94 113 TRP A O 1
ATOM 896 N N . ILE A 1 114 ? -10.143 6.836 -3.138 1.00 97.81 114 ILE A N 1
ATOM 897 C CA . ILE A 1 114 ? -10.709 6.926 -4.486 1.00 97.81 114 ILE A CA 1
ATOM 898 C C . ILE A 1 114 ? -10.784 8.405 -4.850 1.00 97.81 114 ILE A C 1
ATOM 900 O O . ILE A 1 114 ? -11.425 9.175 -4.141 1.00 97.81 114 ILE A O 1
ATOM 904 N N . ASN A 1 115 ? -10.144 8.799 -5.952 1.00 97.69 115 ASN A N 1
ATOM 905 C CA . ASN A 1 115 ? -10.161 10.168 -6.487 1.00 97.69 115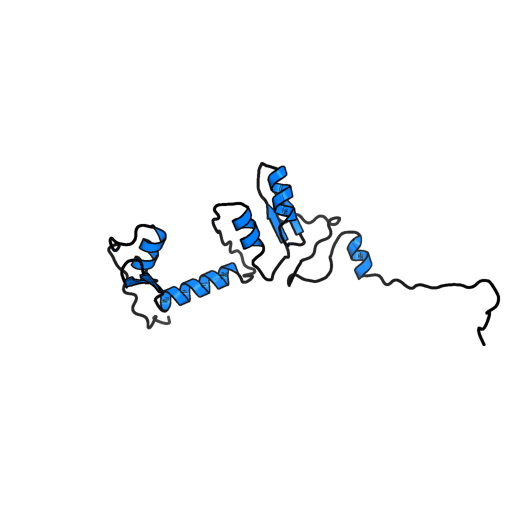 ASN A CA 1
ATOM 906 C C . ASN A 1 115 ? -9.677 11.272 -5.517 1.00 97.69 115 ASN A C 1
ATOM 908 O O . ASN A 1 115 ? -9.953 12.448 -5.737 1.00 97.69 115 ASN A O 1
ATOM 912 N N . THR A 1 116 ? -8.924 10.907 -4.478 1.00 96.81 116 THR A N 1
ATOM 913 C CA . THR A 1 116 ? -8.220 11.811 -3.553 1.00 96.81 116 THR A CA 1
ATOM 914 C C . THR A 1 116 ? -6.924 11.138 -3.076 1.00 96.81 116 THR A C 1
ATOM 916 O O . THR A 1 116 ? -6.661 9.983 -3.429 1.00 96.81 116 THR A O 1
ATOM 919 N N . TRP A 1 117 ? -6.092 11.844 -2.309 1.00 96.12 117 TRP A N 1
ATOM 920 C CA . TRP A 1 117 ? -4.867 11.300 -1.728 1.00 96.12 117 TRP A CA 1
ATOM 921 C C . TRP A 1 117 ? -4.465 12.033 -0.444 1.00 96.12 117 TRP A C 1
ATOM 923 O O . TRP A 1 117 ? -4.382 13.258 -0.424 1.00 96.12 117 TRP A O 1
ATOM 933 N N . GLY A 1 118 ? -4.142 11.276 0.607 1.00 91.75 118 GLY A N 1
ATOM 934 C CA . GLY A 1 118 ? -3.516 11.797 1.829 1.00 91.75 118 GLY A CA 1
ATOM 935 C C . GLY A 1 118 ? -4.472 12.308 2.911 1.00 91.75 118 GLY A C 1
ATOM 936 O O . GLY A 1 118 ? -4.025 12.598 4.018 1.00 91.75 118 GLY A O 1
ATOM 937 N N . GLU A 1 119 ? -5.775 12.379 2.644 1.00 92.06 119 GLU A N 1
ATOM 938 C CA . GLU A 1 119 ? -6.768 12.712 3.669 1.00 92.06 119 GLU A CA 1
ATOM 939 C C . GLU A 1 119 ? -6.867 11.594 4.719 1.00 92.06 119 GLU A C 1
ATOM 941 O O . GLU A 1 119 ? -6.997 10.417 4.379 1.00 92.06 119 GLU A O 1
ATOM 946 N N . SER A 1 120 ? -6.826 11.960 6.002 1.00 92.19 120 SER A N 1
ATOM 947 C CA . SER A 1 120 ? -6.911 11.016 7.123 1.00 92.19 120 SER A CA 1
ATOM 948 C C . SER A 1 120 ? -7.781 11.594 8.248 1.00 92.19 120 SER A C 1
ATOM 950 O O . SER A 1 120 ? -7.258 12.188 9.196 1.00 92.19 120 SER A O 1
ATOM 952 N N . PRO A 1 121 ? -9.120 11.500 8.128 1.00 92.88 121 PRO A N 1
ATOM 953 C CA . PRO A 1 121 ? -10.043 11.934 9.175 1.00 92.88 121 PRO A CA 1
ATOM 954 C C . PRO A 1 121 ? -9.836 11.140 10.471 1.00 92.88 121 PRO A C 1
ATOM 956 O O . PRO A 1 121 ? -9.494 9.956 10.435 1.00 92.88 121 PRO A O 1
ATOM 959 N N . ALA A 1 122 ? -10.086 11.765 11.623 1.00 92.50 122 ALA A N 1
ATOM 960 C CA . ALA A 1 122 ? -9.876 11.138 12.933 1.00 92.50 122 ALA A CA 1
ATOM 961 C C . ALA A 1 122 ? -10.782 9.913 13.166 1.00 92.50 122 ALA A C 1
ATOM 963 O O . ALA A 1 122 ? -10.460 9.028 13.958 1.00 92.50 122 ALA A O 1
ATOM 964 N N . GLU A 1 123 ? -11.913 9.849 12.470 1.00 93.69 123 GLU A N 1
ATOM 965 C CA . GLU A 1 123 ? -12.887 8.766 12.524 1.00 93.69 123 GLU A CA 1
ATOM 966 C C . GLU A 1 123 ? -12.448 7.538 11.716 1.00 93.69 123 GLU A C 1
ATOM 968 O O . GLU A 1 123 ? -12.908 6.431 12.002 1.00 93.69 123 GLU A O 1
ATOM 973 N N . MET A 1 124 ? -11.570 7.718 10.723 1.00 92.81 124 MET A N 1
ATOM 974 C CA . MET A 1 124 ? -11.102 6.658 9.832 1.00 92.81 124 MET A CA 1
ATOM 975 C C . MET A 1 124 ? -9.958 5.881 10.495 1.00 92.81 124 MET A C 1
ATOM 977 O O . MET A 1 124 ? -8.892 6.458 10.704 1.00 92.81 124 MET A O 1
ATOM 981 N N . PRO A 1 125 ? -10.113 4.578 10.797 1.00 93.81 125 PRO A N 1
ATOM 982 C CA . PRO A 1 125 ? -9.003 3.776 11.293 1.00 93.81 125 PRO A CA 1
ATOM 983 C C . PRO A 1 125 ? -7.913 3.651 10.225 1.00 93.81 125 PRO A C 1
ATOM 985 O O . PRO A 1 125 ? -8.196 3.268 9.090 1.00 93.81 125 PRO A O 1
ATOM 988 N N . VAL A 1 126 ? -6.666 3.916 10.595 1.00 95.00 126 VAL A N 1
ATOM 989 C CA . VAL A 1 126 ? -5.501 3.858 9.707 1.00 95.00 126 VAL A CA 1
ATOM 990 C C . VAL A 1 126 ? -4.514 2.807 10.179 1.00 95.00 126 VAL A C 1
ATOM 992 O O . VAL A 1 126 ? -4.306 2.615 11.369 1.00 95.00 126 VAL A O 1
ATOM 995 N N . GLY A 1 127 ? -3.895 2.091 9.253 1.00 94.69 127 GLY A N 1
ATOM 996 C CA . GLY A 1 127 ? -2.814 1.161 9.561 1.00 94.69 127 GLY A CA 1
ATOM 997 C C . GLY A 1 127 ? -2.540 0.246 8.384 1.00 94.69 127 GLY A C 1
ATOM 998 O O . GLY A 1 127 ? -3.389 0.088 7.513 1.00 94.69 127 GLY A O 1
ATOM 999 N N . GLY A 1 128 ? -1.352 -0.348 8.354 1.00 95.25 128 GLY A N 1
ATOM 1000 C CA . GLY A 1 128 ? -0.896 -1.131 7.214 1.00 95.25 128 GLY A CA 1
ATOM 1001 C C . GLY A 1 128 ? -1.323 -2.596 7.215 1.00 95.25 128 GLY A C 1
ATOM 1002 O O . GLY A 1 128 ? -1.897 -3.125 8.170 1.00 95.25 128 GLY A O 1
ATOM 1003 N N . TYR A 1 129 ? -1.059 -3.233 6.084 1.00 96.62 129 TYR A N 1
ATOM 1004 C CA . TYR A 1 129 ? -1.045 -4.673 5.862 1.00 96.62 129 TYR A CA 1
ATOM 1005 C C . TYR A 1 129 ? 0.418 -5.116 5.681 1.00 96.62 129 TYR A C 1
ATOM 1007 O O . TYR A 1 129 ? 1.310 -4.284 5.488 1.00 96.62 129 TYR A O 1
ATOM 1015 N N . LYS A 1 130 ? 0.666 -6.431 5.688 1.00 97.06 130 LYS A N 1
ATOM 1016 C CA . LYS A 1 130 ? 1.996 -7.025 5.455 1.00 97.06 130 LYS A CA 1
ATOM 1017 C C . LYS A 1 130 ? 3.055 -6.442 6.404 1.00 97.06 130 LYS A C 1
ATOM 1019 O O . LYS A 1 130 ? 2.818 -6.371 7.606 1.00 97.06 130 LYS A O 1
ATOM 1024 N N . GLN A 1 131 ? 4.213 -6.026 5.889 1.00 97.69 131 GLN A N 1
ATOM 1025 C CA . GLN A 1 131 ? 5.272 -5.431 6.701 1.00 97.69 131 GLN A CA 1
ATOM 1026 C C . GLN A 1 131 ? 5.007 -3.966 7.088 1.00 97.69 131 GLN A C 1
ATOM 1028 O O . GLN A 1 131 ? 5.790 -3.387 7.833 1.00 97.69 131 GLN A O 1
ATOM 1033 N N . SER A 1 132 ? 3.899 -3.357 6.650 1.00 97.19 132 SER A N 1
ATOM 1034 C CA . SER A 1 132 ? 3.562 -1.965 6.990 1.00 97.19 132 SER A CA 1
ATOM 1035 C C . SER A 1 132 ? 2.923 -1.785 8.373 1.00 97.19 132 SER A C 1
ATOM 1037 O O . SER A 1 132 ? 2.427 -0.702 8.681 1.00 97.19 132 SER A O 1
ATOM 1039 N N . GLY A 1 133 ? 2.928 -2.823 9.209 1.00 95.25 133 GLY A N 1
ATOM 1040 C CA . GLY A 1 133 ? 2.591 -2.729 10.626 1.00 95.25 133 GLY A CA 1
ATOM 1041 C C . GLY A 1 133 ? 1.438 -3.628 11.061 1.00 95.25 133 GLY A C 1
ATOM 1042 O O . GLY A 1 133 ? 0.756 -4.260 10.256 1.00 95.25 133 GLY A O 1
ATOM 1043 N N . VAL A 1 134 ? 1.233 -3.675 12.379 1.00 93.62 134 VAL A N 1
ATOM 1044 C CA . VAL A 1 134 ? 0.182 -4.456 13.039 1.00 93.62 134 VAL A CA 1
ATOM 1045 C C . VAL A 1 134 ? -0.681 -3.517 13.870 1.00 93.62 134 VAL A C 1
ATOM 1047 O O . VAL A 1 134 ? -0.168 -2.665 14.590 1.00 93.62 134 VAL A O 1
ATOM 1050 N N . GLY A 1 135 ? -1.997 -3.703 13.789 1.00 93.38 135 GLY A N 1
ATOM 1051 C CA . GLY A 1 135 ? -2.965 -2.847 14.460 1.00 93.38 135 GLY A CA 1
ATOM 1052 C C . GLY A 1 135 ? -3.406 -1.664 13.600 1.00 93.38 135 GLY A C 1
ATOM 1053 O O . GLY A 1 135 ? -3.280 -1.653 12.371 1.00 93.38 135 GLY A O 1
ATOM 1054 N N . ARG A 1 136 ? -4.021 -0.697 14.271 1.00 94.88 136 ARG A N 1
ATOM 1055 C CA . ARG A 1 136 ? -4.655 0.489 13.704 1.00 94.88 136 ARG A CA 1
ATOM 1056 C C . ARG A 1 136 ? -4.500 1.645 14.686 1.00 94.88 136 ARG A C 1
ATOM 1058 O O . ARG A 1 136 ? -4.459 1.415 15.898 1.00 94.88 136 ARG A O 1
A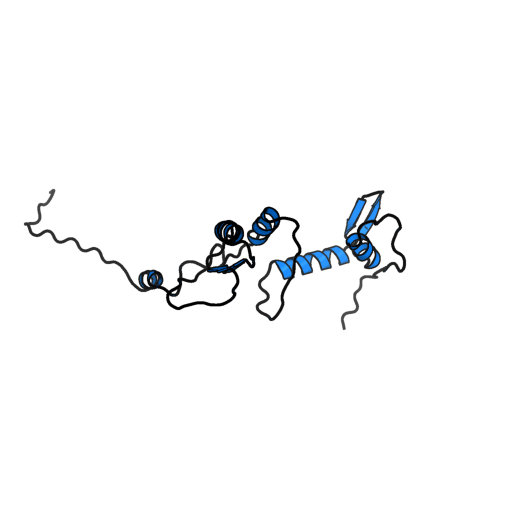TOM 1065 N N . GLU A 1 137 ? -4.444 2.841 14.129 1.00 93.75 137 GLU A N 1
ATOM 1066 C CA . GLU A 1 137 ? -4.573 4.132 14.795 1.00 93.75 137 GLU A CA 1
ATOM 1067 C C . GLU A 1 137 ? -5.861 4.814 14.311 1.00 93.75 137 GLU A C 1
ATOM 1069 O O . GLU A 1 137 ? -6.478 4.353 13.349 1.00 93.75 137 GLU A O 1
ATOM 1074 N N . ASN A 1 138 ? -6.290 5.890 14.975 1.00 93.81 138 ASN A N 1
ATOM 1075 C CA . ASN A 1 138 ? -7.562 6.583 14.719 1.00 93.81 138 ASN A CA 1
ATOM 1076 C C . ASN A 1 138 ? -8.822 5.700 14.845 1.00 93.81 138 ASN A C 1
ATOM 1078 O O . ASN A 1 138 ? -8.775 4.480 15.033 1.00 93.81 138 ASN A O 1
ATOM 1082 N N . GLY A 1 139 ? -9.989 6.336 14.786 1.00 93.00 139 GLY A N 1
ATOM 1083 C CA . GLY A 1 139 ? -11.280 5.676 14.930 1.00 93.00 139 GLY A CA 1
ATOM 1084 C C . GLY A 1 139 ? -11.484 4.985 16.285 1.00 93.00 139 GLY A C 1
ATOM 1085 O O . GLY A 1 139 ? -10.614 4.922 17.156 1.00 93.00 139 GLY A O 1
ATOM 1086 N N . LEU A 1 140 ? -12.679 4.428 16.473 1.00 92.25 140 LEU A N 1
ATOM 1087 C CA . LEU A 1 140 ? -13.045 3.766 17.730 1.00 92.25 140 LEU A CA 1
ATOM 1088 C C . LEU A 1 140 ? -12.270 2.463 17.959 1.00 92.25 140 LEU A C 1
ATOM 1090 O O . LEU A 1 140 ? -11.986 2.112 19.102 1.00 92.25 140 LEU A O 1
ATOM 1094 N N . THR A 1 141 ? -11.885 1.770 16.883 1.00 90.56 141 THR A N 1
ATOM 1095 C CA . THR A 1 141 ? -11.139 0.503 16.943 1.00 90.56 141 THR A CA 1
ATOM 1096 C C . THR A 1 141 ? -9.837 0.642 17.728 1.00 90.56 141 THR A C 1
ATOM 1098 O O . THR A 1 141 ? -9.465 -0.258 18.476 1.00 90.56 141 THR A O 1
ATOM 1101 N N . THR A 1 142 ? -9.173 1.791 17.623 1.00 94.56 142 THR A N 1
ATOM 1102 C CA . THR A 1 142 ? -7.895 2.045 18.295 1.00 94.56 142 THR A CA 1
ATOM 1103 C C . THR A 1 142 ? -8.023 2.078 19.816 1.00 94.56 142 THR A C 1
ATOM 1105 O O . THR A 1 142 ? -7.089 1.688 20.512 1.00 94.56 142 THR A O 1
ATOM 1108 N N . LEU A 1 143 ? -9.190 2.435 20.367 1.00 92.50 143 LEU A N 1
ATOM 1109 C CA . LEU A 1 143 ? -9.418 2.407 21.818 1.00 92.50 143 LEU A CA 1
ATOM 1110 C C . LEU A 1 143 ? -9.226 1.000 22.406 1.00 92.50 143 LEU A C 1
ATOM 1112 O O . LEU A 1 143 ? -8.775 0.862 23.545 1.00 92.50 143 LEU A O 1
ATOM 1116 N N . ALA A 1 144 ? -9.498 -0.051 21.626 1.00 92.19 144 ALA A N 1
ATOM 1117 C CA . ALA A 1 144 ? -9.256 -1.430 22.040 1.00 92.19 144 ALA A CA 1
ATOM 1118 C C . ALA A 1 144 ? -7.756 -1.744 22.212 1.00 92.19 144 ALA A C 1
ATOM 1120 O O . ALA A 1 144 ? -7.410 -2.592 23.028 1.00 92.19 144 ALA A O 1
ATOM 1121 N N . HIS A 1 145 ? -6.854 -1.046 21.509 1.00 93.06 145 HIS A N 1
ATOM 1122 C CA . HIS A 1 145 ? -5.402 -1.211 21.678 1.00 93.06 145 HIS A CA 1
ATOM 1123 C C . HIS A 1 145 ? -4.875 -0.552 22.962 1.00 93.06 145 HIS A C 1
ATOM 1125 O O . HIS A 1 145 ? -3.850 -0.976 23.495 1.00 93.06 145 HIS A O 1
ATOM 1131 N N . TYR A 1 146 ? -5.590 0.447 23.487 1.00 95.19 146 TYR A N 1
ATOM 1132 C CA . TYR A 1 146 ? -5.236 1.163 24.719 1.00 95.19 146 TYR A CA 1
ATOM 1133 C C . TYR A 1 146 ? -5.989 0.669 25.961 1.00 95.19 146 TYR A C 1
ATOM 1135 O O . TYR A 1 146 ? -5.741 1.147 27.068 1.00 95.19 146 TYR A O 1
ATOM 1143 N N . THR A 1 147 ? -6.900 -0.293 25.810 1.00 96.62 147 THR A N 1
ATOM 1144 C CA . THR A 1 147 ? -7.685 -0.861 26.911 1.00 96.62 147 THR A CA 1
ATOM 1145 C C . THR A 1 147 ? -7.416 -2.357 27.061 1.00 96.62 147 THR A C 1
ATOM 1147 O O . THR A 1 147 ? -6.909 -3.020 26.159 1.00 96.62 147 THR A O 1
ATOM 1150 N N . ARG A 1 148 ? -7.707 -2.913 28.243 1.00 95.19 148 ARG A N 1
ATOM 1151 C CA . ARG A 1 148 ? -7.632 -4.359 28.496 1.00 95.19 148 ARG A CA 1
ATOM 1152 C C . ARG A 1 148 ? -8.928 -4.835 29.125 1.00 95.19 148 ARG A C 1
ATOM 1154 O O . ARG A 1 148 ? -9.386 -4.258 30.109 1.00 95.19 148 ARG A O 1
ATOM 1161 N N . ILE A 1 149 ? -9.492 -5.906 28.577 1.00 96.19 149 ILE A N 1
ATOM 1162 C CA . ILE A 1 149 ? -10.709 -6.525 29.102 1.00 96.19 149 ILE A CA 1
ATOM 1163 C C . ILE A 1 149 ? -10.342 -7.382 30.317 1.00 96.19 149 ILE A C 1
ATOM 1165 O O . ILE A 1 149 ? -9.446 -8.223 30.248 1.00 96.19 149 ILE A O 1
ATOM 1169 N N . LYS A 1 150 ? -11.054 -7.176 31.429 1.00 97.44 150 LYS A N 1
ATOM 1170 C CA . LYS A 1 150 ? -11.027 -8.056 32.601 1.00 97.44 150 LYS A CA 1
ATOM 1171 C C . LYS A 1 150 ? -12.404 -8.689 32.758 1.00 97.44 150 LYS A C 1
ATOM 1173 O O . LYS A 1 150 ? -13.361 -7.993 33.085 1.00 97.44 150 LYS A O 1
ATOM 1178 N N . SER A 1 151 ? -12.484 -9.997 32.554 1.00 97.25 151 SER A N 1
ATOM 1179 C CA . SER A 1 151 ? -13.708 -10.765 32.782 1.00 97.25 151 SER A CA 1
ATOM 1180 C C . SER A 1 151 ? -13.782 -11.190 34.244 1.00 97.25 151 SER A C 1
ATOM 1182 O O . SER A 1 151 ? -12.849 -11.805 34.758 1.00 97.25 151 SER A O 1
ATOM 1184 N N . VAL A 1 152 ? -14.883 -10.853 34.913 1.00 96.75 152 VAL A N 1
ATOM 1185 C CA . VAL A 1 152 ? -15.159 -11.241 36.300 1.00 96.75 152 VAL A CA 1
ATOM 1186 C C . VAL A 1 152 ? -16.528 -11.903 36.324 1.00 96.75 152 VAL A C 1
ATOM 1188 O O . VAL A 1 152 ? -17.517 -11.280 35.948 1.00 96.75 152 VAL A O 1
ATOM 1191 N N . GLN A 1 153 ? -16.575 -13.164 36.743 1.00 95.38 153 GLN A N 1
ATOM 1192 C CA . GLN A 1 153 ? -17.821 -13.885 36.982 1.00 95.38 153 GLN A CA 1
ATOM 1193 C C . GLN A 1 153 ? -18.115 -13.869 38.479 1.00 95.38 153 GLN A C 1
ATOM 1195 O O . GLN A 1 153 ? -17.219 -14.107 39.288 1.00 95.38 153 GLN A O 1
ATOM 1200 N N . VAL A 1 154 ? -19.365 -13.587 38.832 1.00 95.94 154 VAL A N 1
ATOM 1201 C CA . VAL A 1 154 ? -19.836 -13.594 40.216 1.00 95.94 154 VAL A CA 1
ATOM 1202 C C . VAL A 1 154 ? -20.895 -14.679 40.343 1.00 95.94 154 VAL A C 1
ATOM 1204 O O . VAL A 1 154 ? -21.929 -14.603 39.682 1.00 95.94 154 VAL A O 1
ATOM 1207 N N . GLU A 1 155 ? -20.611 -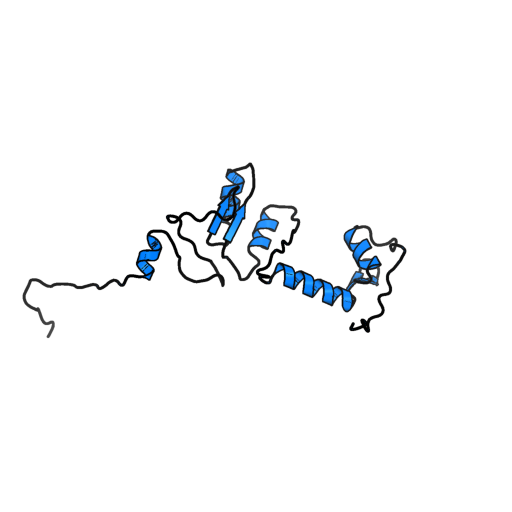15.682 41.170 1.00 94.19 155 GLU A N 1
ATOM 1208 C CA . GLU A 1 155 ? -21.613 -16.623 41.673 1.00 94.19 155 GLU A CA 1
ATOM 1209 C C . GLU A 1 155 ? -22.311 -15.973 42.874 1.00 94.19 155 GLU A C 1
ATOM 1211 O O . GLU A 1 155 ? -21.641 -15.424 43.750 1.00 94.19 155 GLU A O 1
ATOM 1216 N N . LEU A 1 156 ? -23.647 -15.967 42.872 1.00 95.88 156 LEU A N 1
ATOM 1217 C CA . LEU A 1 156 ? -24.453 -15.353 43.935 1.00 95.88 156 LEU A CA 1
ATOM 1218 C C . LEU A 1 156 ? -24.894 -16.371 44.992 1.00 95.88 156 LEU A C 1
ATOM 1220 O O . LEU A 1 156 ? -25.318 -15.967 46.074 1.00 95.88 156 LEU A O 1
ATOM 1224 N N . GLY A 1 157 ? -24.832 -17.664 44.674 1.00 94.31 157 GLY A N 1
ATOM 1225 C CA . GLY A 1 157 ? -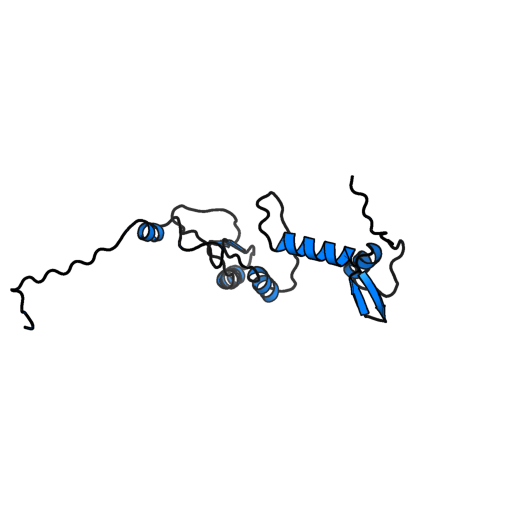25.046 -18.747 45.621 1.00 94.31 157 GLY A CA 1
ATOM 1226 C C . GLY A 1 157 ? -23.797 -19.096 46.430 1.00 94.31 157 GLY A C 1
ATOM 1227 O O . GLY A 1 157 ? -22.719 -18.522 46.260 1.00 94.31 157 GLY A O 1
ATOM 1228 N N . ASP A 1 158 ? -23.949 -20.084 47.309 1.00 91.88 158 ASP A N 1
ATOM 1229 C CA . ASP A 1 158 ? -22.818 -20.673 48.018 1.00 91.88 158 ASP A CA 1
ATOM 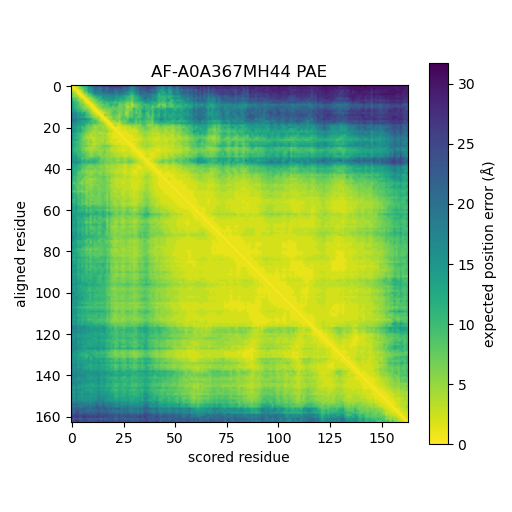1230 C C . ASP A 1 158 ? -21.901 -21.428 47.047 1.00 91.88 158 ASP A C 1
ATOM 1232 O O . ASP A 1 158 ? -22.348 -22.022 46.061 1.00 91.88 158 ASP A O 1
ATOM 1236 N N . TYR A 1 159 ? -20.601 -21.440 47.345 1.00 91.94 159 TYR A N 1
ATOM 1237 C CA . TYR A 1 159 ? -19.628 -22.199 46.566 1.00 91.94 159 TYR A CA 1
ATOM 1238 C C . TYR A 1 159 ? -19.933 -23.703 46.642 1.00 91.94 159 TYR A C 1
ATOM 1240 O O . TYR A 1 159 ? -19.707 -24.349 47.667 1.00 91.94 159 TYR A O 1
ATOM 1248 N N . ALA A 1 160 ? -20.412 -24.269 45.534 1.00 88.69 160 ALA A N 1
ATOM 1249 C CA . ALA A 1 160 ? -20.580 -25.705 45.378 1.00 88.69 160 ALA A CA 1
ATOM 1250 C C . ALA A 1 160 ? -19.257 -26.331 44.918 1.00 88.69 160 ALA A C 1
ATOM 1252 O O . ALA A 1 160 ? -18.919 -26.332 43.732 1.00 88.69 160 ALA A O 1
ATOM 1253 N N . SER A 1 161 ? -18.496 -26.856 45.877 1.00 87.38 161 SER A N 1
ATOM 1254 C CA . SER A 1 161 ? -17.298 -27.639 45.588 1.00 87.38 161 SER A CA 1
ATOM 1255 C C . SER A 1 161 ? -17.669 -28.915 44.831 1.00 87.38 161 SER A C 1
ATOM 1257 O O . SER A 1 161 ? -18.602 -29.623 45.202 1.00 87.38 161 SER A O 1
ATOM 1259 N N . VAL A 1 162 ? -16.905 -29.231 43.785 1.00 88.06 162 VAL A N 1
ATOM 1260 C CA . VAL A 1 162 ? -16.939 -30.564 43.155 1.00 88.06 162 VAL A CA 1
ATOM 1261 C C . VAL A 1 162 ? -16.185 -31.621 43.976 1.00 88.06 162 VAL A C 1
ATOM 1263 O O . VAL A 1 162 ? -16.196 -32.794 43.609 1.00 88.06 162 VAL A O 1
ATOM 1266 N N . PHE A 1 163 ? -15.529 -31.195 45.060 1.00 79.19 163 PHE A N 1
ATOM 1267 C CA . PHE A 1 163 ? -14.845 -32.024 46.055 1.00 79.19 163 PHE A CA 1
ATOM 1268 C C . PHE A 1 163 ? -15.603 -32.038 47.377 1.00 79.19 163 PHE A C 1
ATOM 1270 O O . PHE A 1 163 ? -16.025 -30.932 47.795 1.00 79.19 163 PHE A O 1
#

Sequence (163 aa):
MRTSQYLLSTLKETPADAVVISHQLLLRAGMIRRLASGLYTWLPMGLRVLRKVETIVREEIFGPVMSILVYDDEDEAIRRANDTEYGLAAGVVTQDLARAHRAIHRLEAGICWINTWGESPAEMPVGGYKQSGVGRENGLTTLAHYTRIKSVQVELGDYASVF

Foldseek 3Di:
DPPDPDDFPADPDFDPLDPDPVVSVCNNRSQWDDPDRVDIDGDPVNVVVVVVVVCVVADDPVDPDDDDDDDDDLVRVLVVQQPHQWAFEDEDEDPDVVSRVVSQVSHQHQYYYYNDDDDDDQQDWGFTDGPRDDDTHGHPRVVPVVDDDDDDDDDPDDDDDPD

Solvent-accessible surface area (backbone atoms only — not comparable to full-atom values): 10394 Å² total; per-residue (Å²): 133,85,77,76,90,68,85,74,69,58,43,94,63,69,64,91,84,49,86,50,69,69,55,33,50,36,40,28,66,37,22,36,45,78,80,52,92,96,37,72,44,70,31,76,66,26,48,54,49,50,53,51,52,52,46,64,73,73,49,89,80,93,59,104,75,85,87,87,79,90,72,94,46,70,69,59,44,49,54,57,70,49,70,52,69,58,10,40,65,48,68,43,80,68,91,50,61,72,55,43,56,55,51,60,74,67,47,63,36,45,30,78,34,72,74,56,80,89,83,77,59,68,70,50,59,37,36,22,27,74,73,43,44,83,68,54,41,46,27,76,72,29,54,60,77,79,52,79,92,81,90,82,87,82,80,88,68,80,88,79,65,96,115

InterPro domains:
  IPR015590 Aldehyde dehydrogenase domain [PF00171] (41-152)
  IPR016161 Aldehyde/histidinol dehydrogenase [SSF53720] (47-158)
  IPR016162 Aldehyde dehydrogenase, N-terminal [G3DSA:3.40.605.10] (124-152)
  IPR016163 Aldehyde dehydrogenase, C-terminal [G3DSA:3.40.309.10] (36-123)
  IPR045864 Class II Aminoacyl-tRNA synthetase/Biotinyl protein ligase (BPL) and lipoyl protein ligase (LPL) [SSF55681] (10-61)

Secondary structure (DSSP, 8-state):
----SS-----SS--TT--SHHHHHHHHTTSEEEEETTEEEE-HHHHHHHHHHHHHHHS---SS-------SSHHHH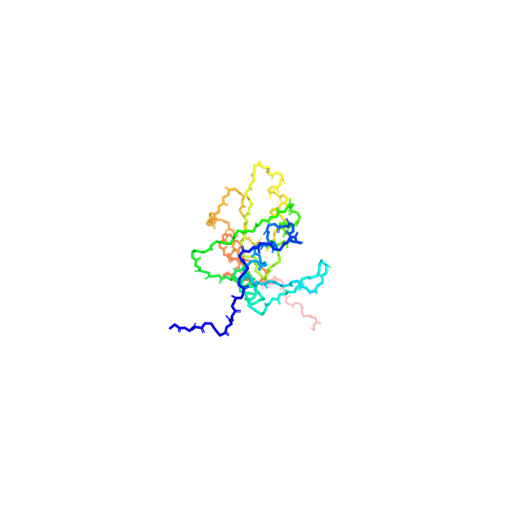HHHHHSSSEESEEEE--S-HHHHHHHHHHS--SEEEES--S---TTS-B--EETT-SS-BSTGGGHHHH----------S------

Radius of gyration: 26.97 Å; Cα contacts (8 Å, |Δi|>4): 172; chains: 1; bounding box: 62×46×86 Å

Mean predicted aligned error: 8.17 Å

Organism: Pseudomonas aeruginosa (NCBI:txid287)

Nearest PDB structures (foldseek):
  6bpg-assembly2_G  TM=9.662E-01  e=2.076E-15  Pseudomonas aeruginosa PAO1
  8u9b-assembly3_C  TM=9.597E-01  e=3.682E-13  Klebsiella aerogenes KCTC 2190
  8u9b-assembly1_A  TM=9.633E-01  e=5.456E-13  Klebsiella aerogenes KCTC 2190
  4q92-assembly1_D  TM=9.895E-01  e=6.014E-09  Staphylococcus aureus subs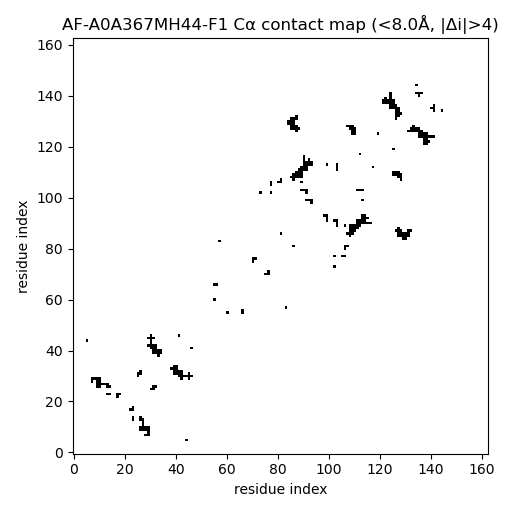p. aureus COL
  4mpy-assembly1_C  TM=9.898E-01  e=1.237E-08  Staphylococcus aureus subsp. aureus COL

pLDDT: mean 89.71, std 11.3, range [42.22, 98.31]

=== Feature glossary ===
Each block in this record encodes a different view of the same protein. In brief:

Predicted aligned error. PAE(i, j) answers: if I align the predicted and true structures on residue i, how far off (in Å) do I expect residue j to be? A block-diagonal PAE matrix with low values on the blocks and high values off-diagonal is the signature of a multi-domain protein with confidently predicted domains but uncertain inter-domain orientation.

Contact-map, Ramachandran, and PAE plots. Plot images: a contact map (which residues are close in 3D, as an N×N binary image), a Ramachandran scatter (backbone torsion angles, revealing secondary-structure composition at a glance), and — for AlphaFold structures — a PAE heatmap (pairwise prediction confidence).

Backbone torsions (φ/ψ). φ (phi) and ψ (psi) are the two rotatable backbone dihedrals per residue: φ is the C(i-1)–N–Cα–C torsion, ψ is the N–Cα–C–N(i+1) torsion, both in degrees on (−180°, 180°]. α-helical residues cluster near (−60°, −45°); β-strand residues near (−120°, +130°). A Ramachandran plot is simply a scatter of (φ, ψ) for every residue.

Foldseek 3Di. A 3Di character summarizes, for each residue, the relative orientation of the Cα frame of its nearest spatial neighbor. Because it encodes fold topology rather than chemistry, 3Di alignments detect remote structural similarity that sequence alignment misses.

Radius of gyration, Cα contacts, bounding box. Three whole-structure scalars: the radius of gyration (RMS distance of Cα from centroid, in Å), the count of Cα–Cα contacts (pairs closer than 8 Å and separated by more than four residues in sequence — i.e. tertiary, not local, contacts), and the bounding-box dimensions. Together they distinguish compact globular folds from extended fibres or disordered chains.

Sequence. Sequence gives the chain of amino acids in standard one-letter code (A=alanine, C=cysteine, …, Y=tyrosine), read N→C. It is the only feature that is directly encoded by the gene; all structural features are derived from the folded form of this sequence.

mmCIF coordinates. Atomic coordinates in PDBx/mmCIF format — the same representation the Protein Data Bank distributes. Each line of the _atom_site loop places one backbone atom in Cartesian space (units: ångströms, origin: arbitrary).

Secondary structure (3-state, P-SEA). Three-state secondary structure (P-SEA) collapses the eight DSSP classes into helix (a), strand (b), and coil (c). P-SEA assigns these from Cα geometry alone — distances and angles — without requiring backbone oxygens, so it works on any Cα trace.

InterPro / GO / CATH / organism. Functional annotations link the protein to curated databases. InterPro entries identify conserved domains and families by matching the sequence against member-database signatures (Pfam, PROSITE, CDD, …). Gene Ontology (GO) terms describe molecular function, biological process, and cellular component in a controlled vocabulary. CATH places the structure in a hierarchical fold classification (Class/Architecture/Topology/Homologous-superfamily). The organism is the source species.

B-factor. B-factor (Debye–Waller factor) reflects atomic displacement in the crystal lattice. It is an experimental observable (units Å²), not a prediction; low values mean the atom is pinned down, high values mean it moves or is heterogeneous across the crystal.

Rendered structure images. Structure images are PyMOL renders from six orthogonal camera directions. Cartoon representation draws helices as coils and strands as arrows; sticks shows the backbone as bonds; surface shows the solvent-excluded envelope. Rainbow coloring maps sequence position to hue (blue→red, N→C); chain coloring assigns a distinct color per polypeptide.

Solvent-accessible surface area. Solvent-accessible surface area (SASA) is the area in Å² traced out by the centre of a 1.4 Å probe sphere (a water molecule) rolled over the protein's van der Waals surface (Shrake–Rupley / Lee–Richards construction). Buried residues have near-zero SASA; fully exposed residues can exceed 200 Å². The total SASA scales roughly with the number of surface residues.

Secondary structure (8-state, DSSP). The SS8 string is DSSP's per-residue secondary-structure call. α-helix (H) means an i→i+4 H-bond ladder; β-strand (E) means the residue participates in a β-sheet; 3₁₀ (G) and π (I) are tighter and wider helices; T/S are turns/bends; '-' is loop.

pLDDT. For AlphaFold models, the B-factor field carries pLDDT — the model's own estimate of local accuracy on a 0–100 scale. Regions with pLDDT<50 should be treated as essentially unmodeled; they often correspond to intrinsically disordered segments.

Nearest PDB structures. Nearest PDB neighbors are the top structural matches found by Foldseek when searching this structure against the entire Protein Data Bank. Each hit reports a TM-score (0 to 1; >0.5 almost always implies the same fold) and an E-value. These are *structural* homologs — they may share no detectable sequence similarity.